Protein AF-A0A933R9Z1-F1 (afdb_monomer)

pLDDT: mean 86.76, std 11.34, range [54.16, 97.56]

Mean predicted aligned error: 11.87 Å

Solvent-accessible surface area (backbone atoms only — not comparable to full-atom values): 4849 Å² total; per-residue (Å²): 143,75,87,51,68,68,60,57,53,53,51,50,53,52,50,53,51,57,54,58,66,72,68,68,71,79,86,82,74,84,85,77,79,83,81,86,58,69,79,56,69,64,38,68,42,79,26,54,56,58,42,77,48,81,76,94,80,85,71,94,48,44,75,48,54,52,90,23,88,44,75,48,107

Radius of gyration: 32.26 Å; Cα contacts (8 Å, |Δi|>4): 55; chains: 1; bounding box: 71×18×74 Å

Foldseek 3Di:
DDPDPVVVVVVVVVVVVVVVVVPDDDDDDDDDDDDDPDPCVQDPEEAAAEAEDDPDDDTPGHYYYPPHDYYYD

Neare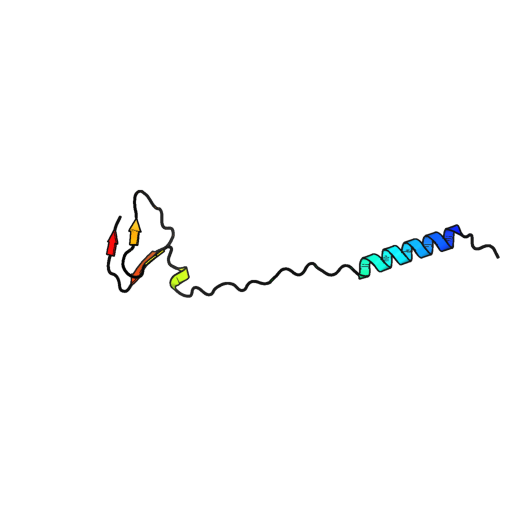st PDB structures (foldseek):
  6eio-assembly1_A  TM=8.234E-01  e=8.129E-02  uncultured bacterium
  6a8k-assembly1_A  TM=8.500E-01  e=3.523E+00  Fragilariopsis cylindrus

Sequence (73 aa):
MNLSIPRVAAAAGLLALAASLVGVTPAQAAIIPTVQLGTAAEYSVIGGSTVTNTGPSLLNQSLGVHPGLAATG

Secondary structure (DSSP, 8-state):
----HHHHHHHHHHHHHHHHHHT-PPP----PPPP--GGGGGEEEEESSEEE--S----SSEEEESS--EEE-

Structure (mmCIF, N/CA/C/O backbone):
data_AF-A0A933R9Z1-F1
#
_entry.id   AF-A0A933R9Z1-F1
#
loop_
_atom_site.group_PD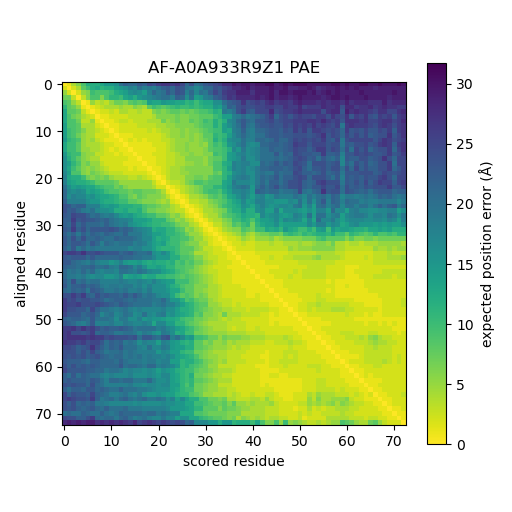B
_atom_site.id
_atom_site.type_symbol
_atom_site.label_atom_id
_atom_site.label_alt_id
_atom_site.label_comp_id
_atom_site.label_asym_id
_atom_site.label_entity_id
_atom_site.label_seq_id
_atom_site.pdbx_PDB_ins_code
_atom_site.Cartn_x
_atom_site.Cartn_y
_atom_site.Cartn_z
_atom_site.occupancy
_atom_site.B_iso_or_equiv
_atom_site.auth_seq_id
_atom_site.auth_comp_id
_atom_site.auth_asym_id
_atom_site.auth_atom_id
_atom_site.pdbx_PDB_model_num
ATOM 1 N N . MET A 1 1 ? 55.810 -0.606 -58.033 1.00 54.16 1 MET A N 1
ATOM 2 C CA . MET A 1 1 ? 54.938 -1.454 -57.191 1.00 54.16 1 MET A CA 1
ATOM 3 C C . MET A 1 1 ? 55.440 -1.378 -55.759 1.00 54.16 1 MET A C 1
ATOM 5 O O . MET A 1 1 ? 56.312 -2.144 -55.397 1.00 54.16 1 MET A O 1
ATOM 9 N N . ASN A 1 2 ? 54.995 -0.399 -54.973 1.00 56.97 2 ASN A N 1
ATOM 10 C CA . ASN A 1 2 ? 55.306 -0.381 -53.542 1.00 56.97 2 ASN A CA 1
ATOM 11 C C . ASN A 1 2 ? 54.188 0.374 -52.824 1.00 56.97 2 ASN A C 1
ATOM 13 O O . ASN A 1 2 ? 54.356 1.504 -52.369 1.00 56.97 2 ASN A O 1
ATOM 17 N N . LEU A 1 3 ? 52.992 -0.225 -52.823 1.00 55.66 3 LEU A N 1
ATOM 18 C CA . LEU A 1 3 ? 51.937 0.229 -51.931 1.00 55.66 3 LEU A CA 1
ATOM 19 C C . LEU A 1 3 ? 52.383 -0.185 -50.531 1.00 55.66 3 LEU A C 1
ATOM 21 O O . LEU A 1 3 ? 52.308 -1.341 -50.128 1.00 55.66 3 LEU A O 1
ATOM 25 N N . SER A 1 4 ? 53.003 0.781 -49.877 1.00 59.31 4 SER A N 1
ATOM 26 C CA . SER A 1 4 ? 53.695 0.688 -48.614 1.00 59.31 4 SER A CA 1
ATOM 27 C C . SER A 1 4 ? 52.802 0.043 -47.554 1.00 59.31 4 SER A C 1
ATOM 29 O O . SER A 1 4 ? 51.708 0.523 -47.266 1.00 59.31 4 SER A O 1
ATOM 31 N N . ILE A 1 5 ? 53.318 -1.034 -46.958 1.00 64.88 5 ILE A N 1
ATOM 32 C CA . ILE A 1 5 ? 52.856 -1.735 -45.746 1.00 64.88 5 ILE A CA 1
ATOM 33 C C . ILE A 1 5 ? 52.035 -0.853 -44.764 1.00 64.88 5 ILE A C 1
ATOM 35 O O . ILE A 1 5 ? 50.971 -1.304 -44.336 1.00 64.88 5 ILE A O 1
ATOM 39 N N . PRO A 1 6 ? 52.409 0.412 -44.450 1.00 68.38 6 PRO A N 1
ATOM 40 C CA . PRO A 1 6 ? 51.592 1.312 -43.621 1.00 68.38 6 PRO A CA 1
ATOM 41 C C . PRO A 1 6 ? 50.165 1.593 -44.124 1.00 68.38 6 PRO A C 1
ATOM 43 O O . PRO A 1 6 ? 49.257 1.733 -43.308 1.00 68.38 6 PRO A O 1
ATOM 46 N N . ARG A 1 7 ? 49.920 1.669 -45.440 1.00 67.31 7 ARG A N 1
ATOM 47 C CA . ARG A 1 7 ? 48.575 1.949 -45.989 1.00 67.31 7 ARG A CA 1
ATOM 48 C C . ARG A 1 7 ? 47.639 0.751 -45.831 1.00 67.31 7 ARG A C 1
ATOM 50 O O . ARG A 1 7 ? 46.456 0.935 -45.567 1.00 67.31 7 ARG A O 1
ATOM 57 N N . VAL A 1 8 ? 48.177 -0.464 -45.956 1.00 75.88 8 VAL A N 1
ATOM 58 C CA . VAL A 1 8 ? 47.425 -1.714 -45.761 1.00 75.88 8 VAL A CA 1
ATOM 59 C C . VAL A 1 8 ? 47.103 -1.919 -44.280 1.00 75.88 8 VAL A C 1
ATOM 61 O O . VAL A 1 8 ? 45.969 -2.253 -43.947 1.00 75.88 8 VAL A O 1
ATOM 64 N N . ALA A 1 9 ? 48.054 -1.631 -43.385 1.00 75.81 9 ALA A N 1
ATOM 65 C CA . ALA A 1 9 ? 47.831 -1.679 -41.940 1.00 75.81 9 ALA A CA 1
ATOM 66 C C . ALA A 1 9 ? 46.760 -0.671 -41.478 1.00 75.81 9 ALA A C 1
ATOM 68 O O . ALA A 1 9 ? 45.881 -1.023 -40.693 1.00 75.81 9 ALA A O 1
ATOM 69 N N . ALA A 1 10 ? 46.778 0.556 -42.012 1.00 79.38 10 ALA A N 1
ATOM 70 C CA . ALA A 1 10 ? 45.759 1.566 -41.719 1.00 79.38 10 ALA A CA 1
ATOM 71 C C . ALA A 1 10 ? 44.359 1.151 -42.209 1.00 79.38 10 ALA A C 1
ATOM 73 O O . ALA A 1 10 ? 43.379 1.313 -41.484 1.00 79.38 10 ALA A O 1
ATOM 74 N N . ALA A 1 11 ? 44.261 0.573 -43.411 1.00 81.44 11 ALA A N 1
ATOM 75 C CA . ALA A 1 11 ? 42.995 0.077 -43.950 1.00 81.44 11 ALA A CA 1
ATOM 76 C C . ALA A 1 11 ? 42.436 -1.097 -43.129 1.00 81.44 11 ALA A C 1
ATOM 78 O O . ALA A 1 11 ? 41.244 -1.119 -42.829 1.00 81.44 11 ALA A O 1
ATOM 79 N N . ALA A 1 12 ? 43.293 -2.035 -42.713 1.00 82.81 12 ALA A N 1
ATOM 80 C CA . ALA A 1 12 ? 42.905 -3.156 -41.859 1.00 82.81 12 ALA A CA 1
ATOM 81 C C . ALA A 1 12 ? 42.421 -2.689 -40.475 1.00 82.81 12 ALA A C 1
ATOM 83 O O . ALA A 1 12 ? 41.411 -3.187 -39.982 1.00 82.81 12 ALA A O 1
ATOM 84 N N . GLY A 1 13 ? 43.089 -1.696 -39.878 1.00 84.56 13 GLY A N 1
ATOM 85 C CA . GLY A 1 13 ? 42.665 -1.097 -38.610 1.00 84.56 13 GLY A CA 1
ATOM 86 C C . GLY A 1 13 ? 41.308 -0.397 -38.711 1.00 84.56 13 GLY A C 1
ATOM 87 O O . GLY A 1 13 ? 40.456 -0.578 -37.844 1.00 84.56 13 GLY A O 1
ATOM 88 N N . LEU A 1 14 ? 41.069 0.341 -39.799 1.00 85.19 14 LEU A N 1
ATOM 89 C CA . LEU A 1 14 ? 39.786 1.004 -40.037 1.00 85.19 14 LEU A CA 1
ATOM 90 C C . LEU A 1 14 ? 38.650 -0.004 -40.263 1.00 85.19 14 LEU A C 1
ATOM 92 O O . LEU A 1 14 ? 37.557 0.182 -39.735 1.00 85.19 14 LEU A O 1
ATOM 96 N N . LEU A 1 15 ? 38.912 -1.084 -41.002 1.00 85.94 15 LEU A N 1
ATOM 97 C CA . LEU A 1 15 ? 37.958 -2.177 -41.214 1.00 85.94 15 LEU A CA 1
ATOM 98 C C . LEU A 1 15 ? 37.636 -2.924 -39.913 1.00 85.94 15 LEU A C 1
ATOM 100 O O . LEU A 1 15 ? 36.471 -3.215 -39.658 1.00 85.94 15 LEU A O 1
ATOM 104 N N . ALA A 1 16 ? 38.637 -3.197 -39.073 1.00 84.88 16 ALA A N 1
ATOM 105 C CA . ALA A 1 16 ? 38.438 -3.841 -37.774 1.00 84.88 16 ALA A CA 1
ATOM 106 C C . ALA A 1 16 ? 37.628 -2.958 -36.813 1.00 84.88 16 ALA A C 1
ATOM 108 O O . ALA A 1 16 ? 36.719 -3.445 -36.138 1.00 84.88 16 ALA A O 1
ATOM 109 N N . LEU A 1 17 ? 37.903 -1.650 -36.797 1.00 83.56 17 LEU A N 1
ATOM 110 C CA . LEU A 1 17 ? 37.110 -0.692 -36.036 1.00 83.56 17 LEU A CA 1
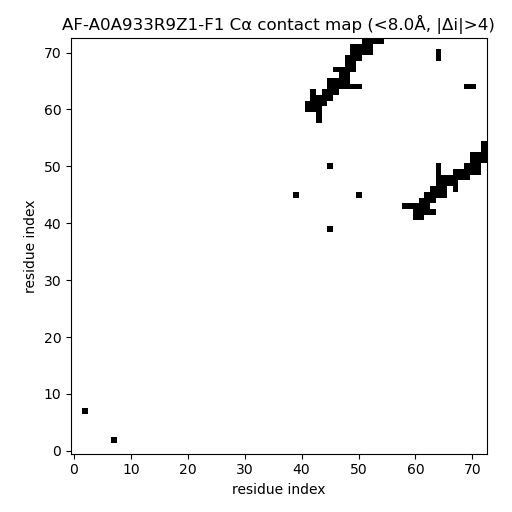ATOM 111 C C . LEU A 1 17 ? 35.670 -0.648 -36.560 1.00 83.56 17 LEU A C 1
ATOM 113 O O . LEU A 1 17 ? 34.743 -0.823 -35.777 1.00 83.56 17 LEU A O 1
ATOM 117 N N . ALA A 1 18 ? 35.468 -0.512 -37.871 1.00 84.12 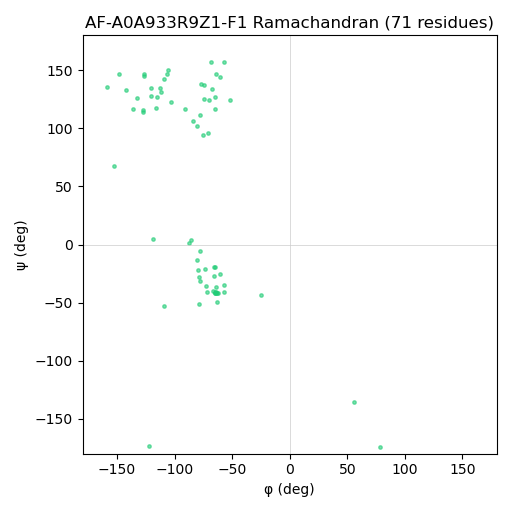18 ALA A N 1
ATOM 118 C CA . ALA A 1 18 ? 34.136 -0.518 -38.474 1.00 84.12 18 ALA A CA 1
ATOM 119 C C . ALA A 1 18 ? 33.350 -1.802 -38.150 1.00 84.12 18 ALA A C 1
ATOM 121 O O . ALA A 1 18 ? 32.172 -1.724 -37.812 1.00 84.12 18 ALA A O 1
ATOM 122 N N . ALA A 1 19 ? 34.002 -2.967 -38.173 1.00 82.62 19 ALA A N 1
ATOM 123 C CA . ALA A 1 19 ? 33.385 -4.240 -37.806 1.00 82.62 19 ALA A CA 1
ATOM 124 C C . ALA A 1 19 ? 32.959 -4.289 -36.327 1.00 82.62 19 ALA A C 1
ATOM 126 O O . ALA A 1 19 ? 31.897 -4.828 -36.015 1.00 82.62 19 ALA A O 1
ATOM 127 N N . SER A 1 20 ? 33.733 -3.684 -35.418 1.00 78.50 20 SER A N 1
ATOM 128 C CA . SER A 1 20 ? 33.387 -3.629 -33.988 1.00 78.50 20 SER A CA 1
ATOM 129 C C . SER A 1 20 ? 32.132 -2.797 -33.688 1.00 78.50 20 SER A C 1
ATOM 131 O O . SER A 1 20 ? 31.412 -3.113 -32.743 1.00 78.50 20 SER A O 1
ATOM 133 N N . LEU A 1 21 ? 31.803 -1.799 -34.521 1.00 78.44 21 LEU A N 1
ATOM 134 C CA . LEU A 1 21 ? 30.570 -1.014 -34.374 1.00 78.44 21 LEU A CA 1
ATOM 135 C C . LEU A 1 21 ? 29.302 -1.784 -34.785 1.00 78.44 21 LEU A C 1
ATOM 137 O O . LEU A 1 21 ? 28.214 -1.433 -34.339 1.00 78.44 21 LEU A O 1
ATOM 141 N N . VAL A 1 22 ? 29.419 -2.836 -35.603 1.00 78.94 22 VAL A N 1
ATOM 142 C CA . VAL A 1 22 ? 28.267 -3.634 -36.074 1.00 78.94 22 VAL A CA 1
ATOM 143 C C . VAL A 1 22 ? 27.801 -4.647 -35.016 1.00 78.94 22 VAL A C 1
ATOM 145 O O . VAL A 1 22 ? 26.651 -5.076 -35.033 1.00 78.94 22 V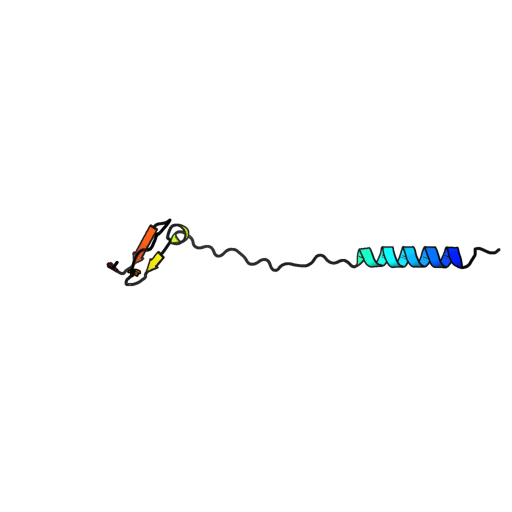AL A O 1
ATOM 148 N N . GLY A 1 23 ? 28.669 -5.010 -34.065 1.00 72.12 23 GLY A N 1
ATOM 149 C CA . GLY A 1 23 ? 28.380 -5.991 -33.011 1.00 72.12 23 GLY A CA 1
ATOM 150 C C . GLY A 1 23 ? 27.732 -5.426 -31.742 1.00 72.12 23 GLY A C 1
ATOM 151 O O . GLY A 1 23 ? 27.495 -6.183 -30.800 1.00 72.12 23 GLY A O 1
ATOM 152 N N . VAL A 1 24 ? 27.459 -4.118 -31.681 1.00 75.94 24 VAL A N 1
ATOM 153 C CA . VAL A 1 24 ? 26.831 -3.495 -30.508 1.00 75.94 24 VAL A CA 1
ATOM 154 C C . VAL A 1 24 ? 25.348 -3.852 -30.499 1.00 75.94 24 VAL A C 1
ATOM 156 O O . VAL A 1 24 ? 24.521 -3.202 -31.135 1.00 75.94 24 VAL A O 1
ATOM 159 N N . THR A 1 25 ? 25.003 -4.916 -29.780 1.00 77.62 25 THR A N 1
ATOM 160 C CA . THR A 1 25 ? 23.603 -5.215 -29.483 1.00 77.62 25 THR A CA 1
ATOM 161 C C . THR A 1 25 ? 23.104 -4.237 -28.415 1.00 77.62 25 THR A C 1
ATOM 163 O O . THR A 1 25 ? 23.838 -3.936 -27.469 1.00 77.62 25 THR A O 1
ATOM 166 N N . PRO A 1 26 ? 21.885 -3.685 -28.553 1.00 79.00 26 PRO A N 1
ATOM 167 C CA . PRO A 1 26 ? 21.329 -2.829 -27.513 1.00 79.00 26 PRO A CA 1
ATOM 168 C C . PRO A 1 26 ? 21.205 -3.636 -26.217 1.00 79.00 26 PRO A C 1
ATOM 170 O O . PRO A 1 26 ? 20.881 -4.817 -26.267 1.00 79.00 26 PRO A O 1
ATOM 173 N N . ALA A 1 27 ? 21.435 -3.022 -25.057 1.00 78.81 27 ALA A N 1
ATOM 174 C CA . ALA A 1 27 ? 21.150 -3.680 -23.786 1.00 78.81 27 ALA A CA 1
ATOM 175 C C . ALA A 1 27 ? 19.631 -3.909 -23.667 1.00 78.81 27 ALA A C 1
ATOM 177 O O . ALA A 1 27 ? 18.860 -2.947 -23.660 1.00 78.81 27 ALA A O 1
ATOM 178 N N . GLN A 1 28 ? 19.182 -5.166 -23.605 1.00 78.38 28 GLN A N 1
ATOM 179 C CA . GLN A 1 28 ? 17.767 -5.476 -23.394 1.00 78.38 28 GLN A CA 1
ATOM 180 C C . GLN A 1 28 ? 17.417 -5.293 -21.914 1.00 78.38 28 GLN A C 1
ATOM 182 O O . GLN A 1 28 ? 17.847 -6.067 -21.061 1.00 78.38 28 GLN A O 1
ATOM 187 N N . ALA A 1 29 ? 16.607 -4.281 -21.608 1.00 79.06 29 ALA A N 1
ATOM 188 C CA . ALA A 1 29 ? 15.948 -4.181 -20.313 1.00 79.06 29 ALA A CA 1
ATOM 189 C C . ALA A 1 29 ? 14.753 -5.144 -20.269 1.00 79.06 29 ALA A C 1
ATOM 191 O O . ALA A 1 29 ? 13.995 -5.252 -21.236 1.00 79.06 29 ALA A O 1
ATOM 192 N N . ALA A 1 30 ? 14.564 -5.832 -19.144 1.00 82.25 30 ALA A N 1
ATOM 193 C CA . ALA A 1 30 ? 13.353 -6.611 -18.926 1.00 82.25 30 ALA A CA 1
ATOM 194 C C . ALA A 1 30 ? 12.142 -5.666 -18.853 1.00 82.25 30 ALA A C 1
ATOM 196 O O . ALA A 1 30 ? 12.132 -4.723 -18.062 1.00 82.25 30 ALA A O 1
ATOM 197 N N . ILE A 1 31 ? 11.116 -5.926 -19.667 1.00 80.69 31 ILE A N 1
ATOM 198 C CA . ILE A 1 31 ? 9.833 -5.227 -19.562 1.00 80.69 31 ILE A CA 1
ATOM 199 C C . ILE A 1 31 ? 9.019 -5.943 -18.488 1.00 80.69 31 ILE A C 1
ATOM 201 O O . ILE A 1 31 ? 8.525 -7.048 -18.706 1.00 80.69 31 ILE A O 1
ATOM 205 N N . ILE A 1 32 ? 8.893 -5.316 -17.321 1.00 83.69 32 ILE A N 1
ATOM 206 C CA . ILE A 1 32 ? 8.002 -5.785 -16.260 1.00 83.69 32 ILE A CA 1
ATOM 207 C C . ILE A 1 32 ? 6.652 -5.087 -16.477 1.00 83.69 32 ILE A C 1
ATOM 209 O O . ILE A 1 32 ? 6.609 -3.855 -16.429 1.00 83.69 32 ILE A O 1
ATOM 213 N N . PRO A 1 33 ? 5.559 -5.821 -16.760 1.00 85.50 33 PRO A N 1
ATOM 214 C CA . PRO A 1 33 ? 4.253 -5.203 -16.944 1.00 85.50 33 PRO A CA 1
ATOM 215 C C . PRO A 1 33 ? 3.781 -4.546 -15.644 1.00 85.50 33 PRO A C 1
ATOM 217 O O . PRO A 1 33 ? 4.045 -5.038 -14.545 1.00 85.50 33 PRO A O 1
ATOM 220 N N . THR A 1 34 ? 3.053 -3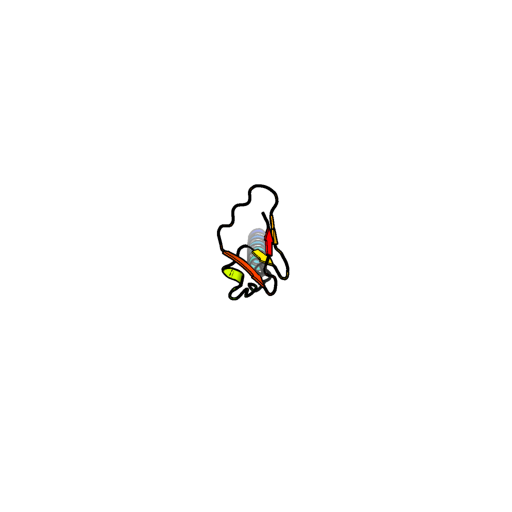.438 -15.767 1.00 89.56 34 THR A N 1
ATOM 221 C CA . THR A 1 34 ? 2.426 -2.788 -14.615 1.00 89.56 34 THR A CA 1
ATOM 222 C C . THR A 1 34 ? 1.324 -3.677 -14.044 1.00 89.56 34 THR A C 1
ATOM 224 O O . THR A 1 34 ? 0.487 -4.212 -14.774 1.00 89.56 34 THR A O 1
ATOM 227 N N . VAL A 1 35 ? 1.303 -3.828 -12.718 1.00 91.81 35 VAL A N 1
ATOM 228 C CA . VAL A 1 35 ? 0.226 -4.553 -12.035 1.00 91.81 35 VAL A CA 1
ATOM 229 C C . VAL A 1 35 ? -1.055 -3.721 -12.114 1.00 91.81 35 VAL A C 1
ATOM 231 O O . VAL A 1 35 ? -1.076 -2.563 -11.703 1.00 91.81 35 VAL A O 1
ATOM 234 N N . GLN A 1 36 ? -2.129 -4.308 -12.642 1.00 93.25 36 GLN A N 1
ATOM 235 C CA . GLN A 1 36 ? -3.438 -3.660 -12.714 1.00 93.25 36 GLN A CA 1
ATOM 236 C C . GLN A 1 36 ? -4.144 -3.764 -11.360 1.00 93.25 36 GLN A C 1
ATOM 238 O O . GLN A 1 36 ? -4.680 -4.812 -11.009 1.00 93.25 36 GLN A O 1
ATOM 243 N N . LEU A 1 37 ? -4.135 -2.671 -10.596 1.00 93.62 37 LEU A N 1
ATOM 244 C CA . LEU A 1 37 ? -4.737 -2.615 -9.258 1.00 93.62 37 LEU A CA 1
ATOM 245 C C . LEU A 1 37 ? -6.261 -2.405 -9.285 1.00 93.62 37 LEU A C 1
ATOM 247 O O . LEU A 1 37 ? -6.927 -2.570 -8.265 1.00 93.62 37 LEU A O 1
ATOM 251 N N . GLY A 1 38 ? -6.829 -2.035 -10.437 1.00 95.06 38 GLY A N 1
ATOM 252 C CA . GLY A 1 38 ? -8.250 -1.708 -10.550 1.00 95.06 38 GLY A CA 1
ATOM 253 C C . GLY A 1 38 ? -8.649 -0.601 -9.570 1.00 95.06 38 GLY A C 1
ATOM 254 O O . GLY A 1 38 ? -7.920 0.372 -9.393 1.00 95.06 38 GLY A O 1
ATOM 255 N N . THR A 1 39 ? -9.783 -0.769 -8.887 1.00 95.06 39 THR A N 1
ATOM 256 C CA . THR A 1 39 ? -10.292 0.212 -7.912 1.00 95.06 39 THR A CA 1
ATOM 257 C C . THR A 1 39 ? -9.390 0.378 -6.691 1.00 95.06 39 THR A C 1
ATOM 259 O O . THR A 1 39 ? -9.483 1.395 -6.012 1.00 95.06 39 THR A O 1
ATOM 262 N N . ALA A 1 40 ? -8.505 -0.586 -6.406 1.00 95.69 40 ALA A N 1
ATOM 263 C CA . ALA A 1 40 ? -7.577 -0.485 -5.284 1.00 95.69 40 ALA A CA 1
ATOM 264 C C . ALA A 1 40 ? -6.549 0.642 -5.467 1.00 95.69 40 ALA A C 1
ATOM 266 O O . ALA A 1 40 ? -5.986 1.104 -4.480 1.00 95.69 40 ALA A O 1
ATOM 267 N N . ALA A 1 41 ? -6.340 1.121 -6.699 1.00 96.19 41 ALA A N 1
ATOM 268 C CA . ALA A 1 41 ? -5.460 2.254 -6.980 1.00 96.19 41 ALA A CA 1
ATOM 269 C C . ALA A 1 41 ? -5.899 3.559 -6.282 1.00 96.19 41 ALA A C 1
ATOM 271 O O . ALA A 1 41 ? -5.060 4.410 -6.003 1.00 96.19 41 ALA A O 1
ATOM 272 N N . GLU A 1 42 ? -7.189 3.703 -5.960 1.00 96.75 42 GLU A N 1
ATOM 273 C CA . GLU A 1 42 ? -7.752 4.896 -5.308 1.00 96.75 42 GLU A CA 1
ATOM 274 C C . GLU A 1 42 ? -7.648 4.864 -3.770 1.00 96.75 42 GLU A C 1
ATOM 276 O O . GLU A 1 42 ? -8.138 5.762 -3.079 1.00 96.75 42 GLU A O 1
ATOM 281 N N . TYR A 1 43 ? -7.009 3.831 -3.211 1.00 97.25 43 TYR A N 1
ATOM 282 C CA . TYR A 1 43 ? -6.888 3.624 -1.771 1.00 97.25 43 TYR A CA 1
ATOM 283 C C . TYR A 1 43 ? -5.423 3.578 -1.339 1.00 97.25 43 TYR A C 1
ATOM 285 O O . TYR A 1 43 ? -4.595 2.889 -1.924 1.00 97.25 43 TYR A O 1
ATOM 293 N N . SER A 1 44 ? -5.107 4.285 -0.256 1.00 97.12 44 SER A N 1
ATOM 294 C CA . SER A 1 44 ? -3.808 4.194 0.418 1.00 97.12 44 SER A CA 1
ATOM 295 C C . SER A 1 44 ? -3.703 2.942 1.291 1.00 97.12 44 SER A C 1
ATOM 297 O O . SER A 1 44 ? -2.616 2.394 1.443 1.00 97.12 44 SER A O 1
ATOM 299 N N . VAL A 1 45 ? -4.820 2.481 1.867 1.00 96.31 45 VAL A N 1
ATOM 300 C CA . VAL A 1 45 ? -4.872 1.282 2.717 1.00 96.31 45 VAL A CA 1
ATOM 301 C C . VAL A 1 45 ? -6.169 0.521 2.461 1.00 96.31 45 VAL A C 1
ATOM 303 O O . VAL A 1 45 ? -7.249 1.113 2.472 1.00 96.31 45 VAL A O 1
ATOM 306 N N . ILE A 1 46 ? -6.063 -0.798 2.281 1.00 96.56 46 ILE A N 1
ATOM 307 C CA . ILE A 1 46 ? -7.204 -1.717 2.211 1.00 96.56 46 ILE A CA 1
ATOM 308 C C . ILE A 1 46 ? -6.976 -2.849 3.214 1.00 96.56 46 ILE A C 1
ATOM 310 O O . ILE A 1 46 ? -6.026 -3.619 3.081 1.00 96.56 46 ILE A O 1
ATOM 314 N N . GLY A 1 47 ? -7.844 -2.941 4.220 1.00 96.44 47 GLY A N 1
ATOM 315 C CA . GLY A 1 47 ? -7.845 -4.010 5.219 1.00 96.44 47 GLY A CA 1
ATOM 316 C C . GLY A 1 47 ? -8.996 -4.995 5.015 1.00 96.44 47 GLY A C 1
ATOM 317 O O . GLY A 1 47 ? -10.089 -4.617 4.605 1.00 96.44 47 GLY A O 1
ATOM 318 N N . GLY A 1 48 ? -8.773 -6.269 5.339 1.00 97.38 48 GLY A N 1
ATOM 319 C CA . GLY A 1 48 ? -9.837 -7.279 5.302 1.00 97.38 48 GLY A CA 1
ATOM 320 C C . GLY A 1 48 ? -10.759 -7.224 6.527 1.00 97.38 48 GLY A C 1
ATOM 321 O O . GLY A 1 48 ? -11.978 -7.163 6.404 1.00 97.38 48 GLY A O 1
ATOM 322 N N . SER A 1 49 ? -10.176 -7.240 7.728 1.00 96.81 49 SER A N 1
ATOM 323 C CA . SER A 1 49 ? -10.902 -7.310 9.006 1.00 96.81 49 SER A CA 1
ATOM 324 C C . SER A 1 49 ? -10.841 -6.003 9.796 1.00 96.81 49 SER A C 1
ATOM 326 O O . SER A 1 49 ? -11.875 -5.463 10.185 1.00 96.81 49 SER A O 1
ATOM 328 N N . THR A 1 50 ? -9.631 -5.492 10.009 1.00 96.19 50 THR A N 1
ATOM 329 C CA . THR A 1 50 ? -9.382 -4.274 10.779 1.00 96.19 50 THR A CA 1
ATOM 330 C C . THR A 1 50 ? -8.154 -3.562 10.231 1.00 96.19 50 THR A C 1
ATOM 332 O O . THR A 1 50 ? -7.197 -4.212 9.806 1.00 96.19 50 THR A O 1
ATOM 335 N N . VAL A 1 51 ? -8.154 -2.233 10.283 1.00 96.50 51 VAL A N 1
ATOM 336 C CA . VAL A 1 51 ? -6.941 -1.416 10.146 1.00 96.50 51 VAL A CA 1
ATOM 337 C C . VAL A 1 51 ? -6.657 -0.750 11.487 1.00 96.50 51 VAL A C 1
ATOM 339 O O . VAL A 1 51 ? -7.563 -0.166 12.075 1.00 96.50 51 VAL A O 1
ATOM 342 N N . THR A 1 52 ? -5.417 -0.829 11.966 1.00 96.44 52 THR A N 1
ATOM 343 C CA . THR A 1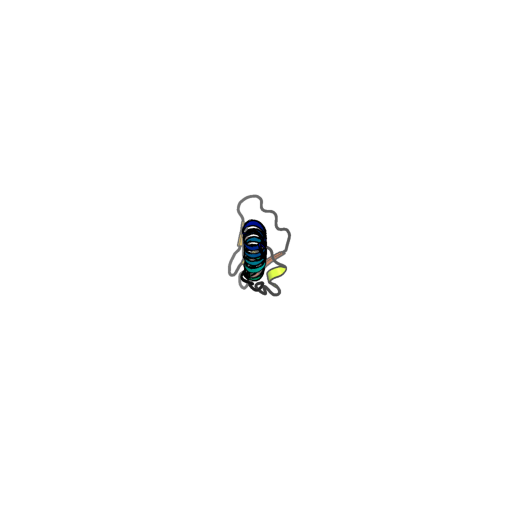 52 ? -4.982 -0.145 13.191 1.00 96.44 52 THR A CA 1
ATOM 344 C C . THR A 1 52 ? -3.853 0.807 12.854 1.00 96.44 52 THR A C 1
ATOM 346 O O . THR A 1 52 ? -2.857 0.407 12.251 1.00 96.44 52 THR A O 1
ATOM 349 N N . ASN A 1 53 ? -4.008 2.054 13.262 1.00 95.38 53 ASN A N 1
ATOM 350 C CA . ASN A 1 53 ? -2.959 3.050 13.243 1.00 95.38 53 ASN A CA 1
ATOM 351 C C . ASN A 1 53 ? -2.458 3.285 14.675 1.00 95.38 53 ASN A C 1
ATOM 353 O O . ASN A 1 53 ? -3.208 3.108 15.625 1.00 95.38 53 ASN A O 1
ATOM 357 N N . THR A 1 54 ? -1.185 3.649 14.822 1.00 96.81 54 THR A N 1
ATOM 358 C CA . THR A 1 54 ? -0.607 4.025 16.116 1.00 96.81 54 THR A CA 1
ATOM 359 C C . THR A 1 54 ? 0.240 5.271 15.917 1.00 96.81 54 THR A C 1
ATOM 361 O O . THR A 1 54 ? 1.257 5.227 15.226 1.00 96.81 54 THR A O 1
ATOM 364 N N . GLY A 1 55 ? -0.150 6.377 16.549 1.00 96.44 55 GLY A N 1
ATOM 365 C CA . GLY A 1 55 ? 0.511 7.671 16.352 1.00 96.44 55 GLY A CA 1
ATOM 366 C C . GLY A 1 55 ? 0.090 8.362 15.046 1.00 96.44 55 GLY A C 1
ATOM 367 O O . GLY A 1 55 ? -0.837 7.917 14.379 1.00 96.44 55 GLY A O 1
ATOM 368 N N . PRO A 1 56 ? 0.697 9.499 14.680 1.00 95.94 56 PRO A N 1
ATOM 369 C CA . PRO A 1 56 ? 0.257 10.260 13.515 1.00 95.94 56 PRO A CA 1
ATOM 370 C C . PRO A 1 56 ? 0.673 9.596 12.192 1.00 95.94 56 PRO A C 1
ATOM 372 O O . PRO A 1 56 ? 1.860 9.397 11.942 1.00 95.94 56 PRO A O 1
ATOM 375 N N . SER A 1 57 ? -0.310 9.348 11.322 1.00 96.62 57 SER A N 1
ATOM 376 C CA . SER A 1 57 ? -0.129 8.935 9.923 1.00 96.62 57 SER A CA 1
ATOM 377 C C . SER A 1 57 ? -0.899 9.869 8.993 1.00 96.62 57 SER A C 1
ATOM 379 O O . SER A 1 57 ? -1.974 10.354 9.344 1.00 96.62 57 SER A O 1
ATOM 381 N N . LEU A 1 58 ? -0.366 10.105 7.794 1.00 96.38 58 LEU A N 1
ATOM 382 C CA . LEU A 1 58 ? -0.980 10.960 6.778 1.00 96.38 58 LEU A CA 1
ATOM 383 C C . LEU A 1 58 ? -1.324 10.100 5.558 1.00 96.38 58 LEU A C 1
ATOM 385 O O . LEU A 1 58 ? -0.434 9.500 4.956 1.00 96.38 58 LEU A O 1
ATOM 389 N N . LEU A 1 59 ? -2.612 10.008 5.222 1.00 96.31 59 LEU A N 1
ATOM 390 C CA . LEU A 1 59 ? -3.086 9.280 4.046 1.00 96.31 59 LEU A CA 1
ATOM 391 C C . LEU A 1 59 ? -3.448 10.273 2.947 1.00 96.31 59 LEU A C 1
ATOM 393 O O . LEU A 1 59 ? -4.291 11.143 3.149 1.00 96.31 59 LEU A O 1
ATOM 397 N N . ASN A 1 60 ? -2.809 10.127 1.787 1.00 97.44 60 ASN A N 1
ATOM 398 C CA . ASN A 1 60 ? -3.080 10.987 0.636 1.00 97.44 60 ASN A CA 1
ATOM 399 C C . ASN A 1 60 ? -4.358 10.570 -0.104 1.00 97.44 60 ASN A C 1
ATOM 401 O O . ASN A 1 60 ? -5.000 11.426 -0.696 1.00 97.44 60 ASN A O 1
ATOM 405 N N . GLN A 1 61 ? -4.730 9.285 -0.039 1.00 97.00 61 GLN A N 1
ATOM 406 C CA . GLN A 1 61 ? -5.945 8.724 -0.640 1.00 97.00 61 GLN A CA 1
ATOM 407 C C . GLN A 1 61 ? -6.829 8.052 0.427 1.00 97.00 61 GLN A C 1
ATOM 409 O O . GLN A 1 61 ? -6.543 8.098 1.625 1.00 97.00 61 GLN A O 1
ATOM 414 N N . SER A 1 62 ? -7.902 7.390 -0.009 1.00 96.44 62 SER A N 1
ATOM 415 C CA . SER A 1 62 ? -8.882 6.761 0.883 1.00 96.44 62 SER A CA 1
ATOM 416 C C . SER A 1 62 ? -8.329 5.549 1.648 1.00 96.44 62 SER A C 1
ATOM 418 O O . SER A 1 62 ? -7.392 4.879 1.213 1.00 96.44 62 SER A O 1
ATOM 420 N N . LEU A 1 63 ? -8.962 5.226 2.777 1.00 96.50 63 LEU A N 1
ATOM 421 C CA . LEU A 1 63 ? -8.779 3.980 3.526 1.00 96.50 63 LEU A CA 1
ATOM 422 C C . LEU A 1 63 ? -10.068 3.159 3.447 1.00 96.50 63 LEU A C 1
ATOM 424 O O . LEU A 1 63 ? -11.156 3.702 3.637 1.00 96.50 63 LEU A O 1
ATOM 428 N N . GLY A 1 64 ? -9.951 1.861 3.176 1.00 96.56 64 GLY A N 1
ATOM 429 C CA . GLY A 1 64 ? -11.081 0.936 3.097 1.00 96.56 64 GLY A CA 1
ATOM 430 C C . GLY A 1 64 ? -10.897 -0.288 3.990 1.00 96.56 64 GLY A C 1
ATOM 431 O O . GLY A 1 64 ? -9.785 -0.794 4.142 1.00 96.56 64 GLY A O 1
ATOM 432 N N . VAL A 1 65 ? -11.997 -0.787 4.554 1.00 97.56 65 VAL A N 1
ATOM 433 C CA . VAL A 1 65 ? -12.043 -2.074 5.260 1.00 97.56 65 VAL A CA 1
ATOM 434 C C . VAL A 1 65 ? -13.258 -2.849 4.765 1.00 97.56 65 VAL A C 1
ATOM 436 O O . VAL A 1 65 ? -14.360 -2.304 4.743 1.00 97.56 65 VAL A O 1
ATOM 439 N N . HIS A 1 66 ? -13.060 -4.085 4.303 1.00 95.94 66 HIS A N 1
ATOM 440 C CA . HIS A 1 66 ? -14.158 -4.960 3.893 1.00 95.94 66 HIS A CA 1
ATOM 441 C C . HIS A 1 66 ? -13.734 -6.439 3.903 1.00 95.94 66 HIS A C 1
ATOM 443 O O . HIS A 1 66 ? -12.672 -6.761 3.366 1.00 95.94 66 HIS A O 1
ATOM 449 N N . PRO A 1 67 ? -14.563 -7.359 4.440 1.00 95.19 67 PRO A N 1
ATOM 450 C CA . PRO A 1 67 ? -15.894 -7.148 5.033 1.00 95.19 67 PRO A CA 1
ATOM 451 C C . PRO A 1 67 ? -15.877 -6.577 6.455 1.00 95.19 67 PRO A C 1
ATOM 453 O O . PRO A 1 67 ? -16.935 -6.297 7.015 1.00 95.19 67 PRO A O 1
ATOM 456 N N . GLY A 1 68 ? -14.698 -6.433 7.052 1.00 94.69 68 GLY A N 1
ATOM 457 C CA . GLY A 1 68 ? -14.536 -5.834 8.366 1.00 94.69 68 GLY A CA 1
ATOM 458 C C . GLY A 1 68 ? -15.098 -4.417 8.454 1.00 94.69 68 GLY A C 1
ATOM 459 O O . GLY A 1 68 ? -15.230 -3.718 7.454 1.00 94.69 68 GLY A O 1
ATOM 460 N N . LEU A 1 69 ? -15.42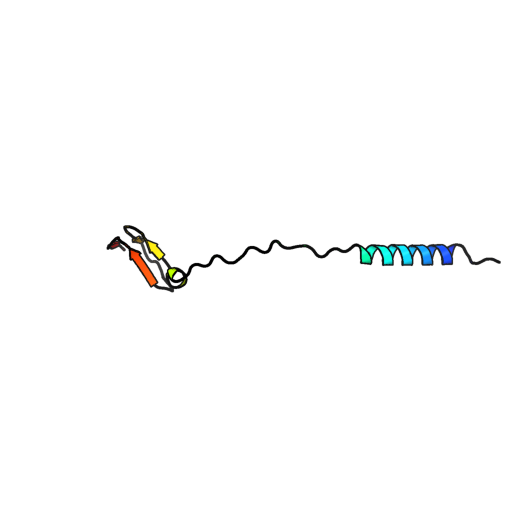4 -3.997 9.675 1.00 93.06 69 LEU A N 1
ATOM 461 C CA . LEU A 1 69 ? -16.103 -2.724 9.944 1.00 93.06 69 LEU A CA 1
ATOM 462 C C . LEU A 1 69 ? -15.274 -1.782 10.826 1.00 93.06 69 LEU A C 1
ATOM 464 O O . LEU A 1 69 ? -15.770 -0.740 11.246 1.00 93.06 69 LEU A O 1
ATOM 468 N N . ALA A 1 70 ? -14.035 -2.161 11.152 1.00 95.06 70 ALA A N 1
ATOM 469 C CA . ALA A 1 70 ? -13.222 -1.457 12.132 1.00 95.06 70 ALA A CA 1
ATOM 470 C C . ALA A 1 70 ? -11.975 -0.832 11.500 1.00 95.06 70 ALA A C 1
ATOM 472 O O . ALA A 1 70 ? -11.152 -1.511 10.886 1.00 95.06 70 ALA A O 1
ATOM 473 N N . ALA A 1 71 ? -11.808 0.465 11.730 1.00 91.94 71 ALA A N 1
ATOM 474 C CA . ALA A 1 71 ? -10.548 1.171 11.577 1.00 91.94 71 ALA A CA 1
ATOM 475 C C . ALA A 1 71 ? -10.283 1.927 12.887 1.00 91.94 71 ALA A C 1
ATOM 477 O O . ALA A 1 71 ? -11.057 2.813 13.251 1.00 91.94 71 ALA A O 1
ATOM 478 N N . THR A 1 72 ? -9.235 1.535 13.609 1.00 94.31 72 THR A N 1
AT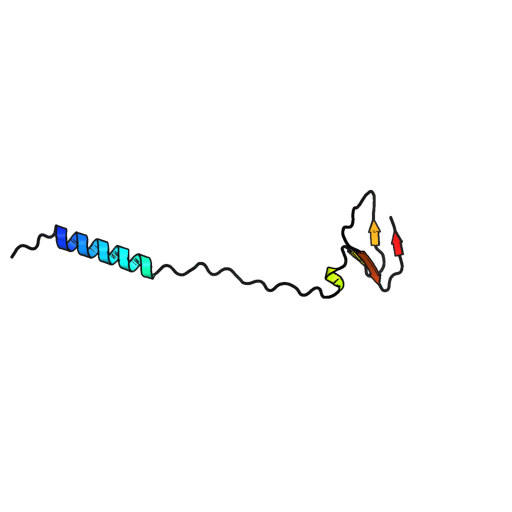OM 479 C CA . THR A 1 72 ? -8.872 2.083 14.925 1.00 94.31 72 THR A CA 1
ATOM 480 C C . THR A 1 72 ? -7.607 2.929 14.807 1.00 94.31 72 THR A C 1
ATOM 482 O O . THR A 1 72 ? -6.716 2.601 14.023 1.00 94.31 72 THR A O 1
ATOM 485 N N . GLY A 1 73 ? -7.549 4.029 15.560 1.00 82.38 73 GLY A N 1
ATOM 486 C CA . GLY A 1 73 ? -6.469 5.021 15.509 1.00 82.38 73 GLY A CA 1
ATOM 487 C C . GLY A 1 73 ? -5.482 4.961 16.661 1.00 82.38 73 GLY A C 1
ATOM 488 O O . GLY A 1 73 ? -5.845 4.398 17.719 1.00 82.38 73 GLY A O 1
#